Protein AF-A0A448ZKY7-F1 (afdb_monomer)

Radius of gyration: 31.27 Å; Cα contacts (8 Å, |Δi|>4): 111; chains: 1; bounding box: 66×36×86 Å

Mean predicted aligned error: 17.81 Å

Nearest PDB structures (foldseek):
  4lll-assembly4_M  TM=7.471E-01  e=4.037E-01  Staphylococcus aureus
  8b4b-assembly1_Y  TM=6.365E-01  e=5.470E-01  Vibrio cholerae
  6juv-assembly1_A  TM=5.427E-01  e=9.450E-01  Pyrococcus yayanosii CH1
  8jdl-assembly1_AL  TM=4.565E-01  e=1.844E+00  Homo sapiens
  2oqr-assembly1_A-2  TM=5.854E-01  e=5.178E+00  Mycobacterium tuberculosis H37Rv

Foldseek 3Di:
DDDDDDDDDCPPDPPPDDPDDDDDDDPDDDDPPPPDDDDPDPPVDPPPPPPPPPPPVPPDPPDDLLLQLLQVQLVVAPDKDWLCRSCVSSVHPDSVVSVVSVVVNQVCLVVVVVDDPVVCVSSNCDDPVNVVCPRFGWDWDQDPPRITIIHTD

pLDDT: mean 70.82, std 19.07, range [40.59, 93.06]

Solvent-accessible surface area (backbone atoms only — not comparable to full-atom values): 10165 Å² total; per-residue (Å²): 141,83,87,83,83,78,86,83,84,89,84,81,82,84,84,84,87,86,87,83,81,92,76,81,92,76,88,76,86,74,81,91,80,80,86,84,79,85,82,82,82,81,73,85,71,85,66,75,70,77,72,67,89,73,68,76,76,70,80,57,90,83,58,50,62,60,45,40,47,40,33,56,38,44,75,40,60,72,42,78,39,42,60,69,58,50,24,64,75,49,72,46,84,54,65,69,61,52,50,56,44,46,56,50,51,44,58,46,31,79,48,48,89,80,52,54,68,67,65,30,46,78,21,52,58,61,52,80,83,48,71,76,44,93,62,54,35,64,46,79,44,76,47,81,93,76,37,49,33,39,28,35,77

Structure (mmCIF, N/CA/C/O backbone):
data_AF-A0A448ZKY7-F1
#
_entry.id   AF-A0A448ZKY7-F1
#
loop_
_atom_site.group_PDB
_atom_site.id
_atom_site.type_symbol
_atom_site.label_atom_id
_atom_site.label_alt_id
_atom_site.label_comp_id
_atom_site.label_asym_id
_atom_site.label_entity_id
_atom_site.label_seq_id
_atom_site.pdbx_PDB_ins_code
_atom_site.Cartn_x
_atom_site.Cartn_y
_atom_site.Cartn_z
_atom_site.occupancy
_atom_site.B_iso_or_equiv
_atom_site.auth_seq_id
_atom_site.auth_comp_id
_atom_site.auth_asym_id
_atom_site.auth_atom_id
_atom_site.pdbx_PDB_model_num
ATOM 1 N N . MET A 1 1 ? -26.001 -6.430 -65.951 1.00 43.66 1 MET A N 1
ATOM 2 C CA . MET A 1 1 ? -24.572 -6.489 -66.325 1.00 43.66 1 MET A CA 1
ATOM 3 C C . MET A 1 1 ? -23.749 -6.210 -65.078 1.00 43.66 1 MET A C 1
ATOM 5 O O . MET A 1 1 ? -23.705 -5.070 -64.646 1.00 43.66 1 MET A O 1
ATOM 9 N N . ILE A 1 2 ? -23.198 -7.246 -64.443 1.00 42.88 2 ILE A N 1
ATOM 10 C CA . ILE A 1 2 ? -22.337 -7.119 -63.257 1.00 42.88 2 ILE A CA 1
ATOM 11 C C . ILE A 1 2 ? -21.130 -8.016 -63.527 1.00 42.88 2 ILE A C 1
ATOM 13 O O . ILE A 1 2 ? -21.268 -9.236 -63.588 1.00 42.88 2 ILE A O 1
ATOM 17 N N . ALA A 1 3 ? -19.983 -7.397 -63.803 1.00 45.59 3 ALA A N 1
ATOM 18 C CA . ALA A 1 3 ? -18.737 -8.086 -64.101 1.00 45.59 3 ALA A CA 1
ATOM 19 C C . ALA A 1 3 ? -18.007 -8.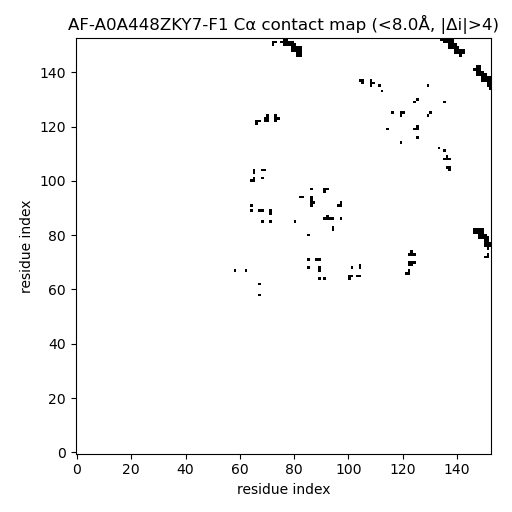416 -62.793 1.00 45.59 3 ALA A C 1
ATOM 21 O O . ALA A 1 3 ? -17.685 -7.534 -61.999 1.00 45.59 3 ALA A O 1
ATOM 22 N N . SER A 1 4 ? -17.781 -9.711 -62.596 1.00 44.91 4 SER A N 1
ATOM 23 C CA . SER A 1 4 ? -16.972 -10.304 -61.536 1.00 44.91 4 SER A CA 1
ATOM 24 C C . SER A 1 4 ? -15.491 -10.156 -61.889 1.00 44.91 4 SER A C 1
ATOM 26 O O . SER A 1 4 ? -15.044 -10.677 -62.910 1.00 44.91 4 SER A O 1
ATOM 28 N N . THR A 1 5 ? -14.726 -9.431 -61.075 1.00 58.47 5 THR A N 1
ATOM 29 C CA . THR A 1 5 ? -13.274 -9.294 -61.230 1.00 58.47 5 THR A CA 1
ATOM 30 C C . THR A 1 5 ? -12.553 -10.340 -60.384 1.00 58.47 5 THR A C 1
ATOM 32 O O . THR A 1 5 ? -12.419 -10.232 -59.166 1.00 58.47 5 THR A O 1
ATOM 35 N N . PHE A 1 6 ? -12.078 -11.382 -61.065 1.00 51.91 6 PHE A N 1
ATOM 36 C CA . PHE A 1 6 ? -11.190 -12.396 -60.512 1.00 51.91 6 PHE A CA 1
ATOM 37 C C . PHE A 1 6 ? -9.779 -11.821 -60.308 1.00 51.91 6 PHE A C 1
ATOM 39 O O . PHE A 1 6 ? -9.146 -11.320 -61.235 1.00 51.91 6 PHE A O 1
ATOM 46 N N . ARG A 1 7 ? -9.282 -11.932 -59.071 1.00 50.91 7 ARG A N 1
ATOM 47 C CA . ARG A 1 7 ? -7.851 -11.916 -58.729 1.00 50.91 7 ARG A CA 1
ATOM 48 C C . ARG A 1 7 ? -7.128 -13.013 -59.512 1.00 50.91 7 ARG A C 1
ATOM 50 O O . ARG A 1 7 ? -7.672 -14.104 -59.595 1.00 50.91 7 ARG A O 1
ATOM 57 N N . LEU A 1 8 ? -5.878 -12.773 -59.913 1.00 50.88 8 LEU A N 1
ATOM 58 C CA . LEU A 1 8 ? -4.703 -13.539 -59.461 1.00 50.88 8 LEU A CA 1
ATOM 59 C C . LEU A 1 8 ? -3.393 -12.774 -59.811 1.00 50.88 8 LEU A C 1
ATOM 61 O O . LEU A 1 8 ? -3.376 -12.004 -60.771 1.00 50.88 8 LEU A O 1
ATOM 65 N N . PRO A 1 9 ? -2.322 -12.926 -59.004 1.00 50.00 9 PRO A N 1
ATOM 66 C CA . PRO A 1 9 ? -1.105 -12.109 -59.036 1.00 50.00 9 PRO A CA 1
ATOM 67 C C . PRO A 1 9 ? -0.034 -12.622 -60.017 1.00 50.00 9 PRO A C 1
ATOM 69 O O . PRO A 1 9 ? 0.333 -13.796 -60.011 1.00 50.00 9 PRO A O 1
ATOM 72 N N . ILE A 1 10 ? 0.533 -11.708 -60.809 1.00 46.16 10 ILE A N 1
ATOM 73 C CA . ILE A 1 10 ? 1.661 -11.956 -61.718 1.00 46.16 10 ILE A CA 1
ATOM 74 C C . ILE A 1 10 ? 2.958 -11.934 -60.894 1.00 46.16 10 ILE A C 1
ATOM 76 O O . ILE A 1 10 ? 3.639 -10.921 -60.791 1.00 46.16 10 ILE A O 1
ATOM 80 N N . VAL A 1 11 ? 3.293 -13.069 -60.280 1.00 52.16 11 VAL A N 1
ATOM 81 C CA . VAL A 1 11 ? 4.625 -13.351 -59.700 1.00 52.16 11 VAL A CA 1
ATOM 82 C C . VAL A 1 11 ? 5.543 -14.001 -60.758 1.00 52.16 11 VAL A C 1
ATOM 84 O O . VAL A 1 11 ? 6.551 -14.620 -60.449 1.00 52.16 11 VAL A O 1
ATOM 87 N N . VAL A 1 12 ? 5.229 -13.852 -62.050 1.00 52.59 12 VAL A N 1
ATOM 88 C CA . VAL A 1 12 ? 5.944 -14.515 -63.158 1.00 52.59 12 VAL A CA 1
ATOM 89 C C . VAL A 1 12 ? 6.622 -13.484 -64.061 1.00 52.59 12 VAL A C 1
ATOM 91 O O . VAL A 1 12 ? 6.343 -13.386 -65.249 1.00 52.59 12 VAL A O 1
ATOM 94 N N . LEU A 1 13 ? 7.519 -12.682 -63.486 1.00 47.56 13 LEU A N 1
ATOM 95 C CA . LEU A 1 13 ? 8.404 -11.810 -64.267 1.00 47.56 13 LEU A CA 1
ATOM 96 C C . LEU A 1 13 ? 9.812 -11.736 -63.647 1.00 47.56 13 LEU A C 1
ATOM 98 O O . LEU A 1 13 ? 10.377 -10.665 -63.471 1.00 47.56 13 LEU A O 1
ATOM 102 N N . MET A 1 14 ? 10.367 -12.893 -63.265 1.00 50.25 14 MET A N 1
ATOM 103 C CA . MET A 1 14 ? 11.675 -13.019 -62.595 1.00 50.25 14 MET A CA 1
ATOM 104 C C . MET A 1 14 ? 12.719 -13.860 -63.355 1.00 50.25 14 MET A C 1
ATOM 106 O O . MET A 1 14 ? 13.627 -14.385 -62.726 1.00 50.25 14 MET A O 1
ATOM 110 N N . TYR A 1 15 ? 12.655 -13.998 -64.687 1.00 48.66 15 TYR A N 1
ATOM 111 C CA . TYR A 1 15 ? 13.619 -14.872 -65.392 1.00 48.66 15 TYR A CA 1
ATOM 112 C C . TYR A 1 15 ? 14.114 -14.402 -66.767 1.00 48.66 15 TYR A C 1
ATOM 114 O O . TYR A 1 15 ? 14.420 -15.229 -67.616 1.00 48.66 15 TYR A O 1
ATOM 122 N N . PHE A 1 16 ? 14.255 -13.098 -67.010 1.00 45.94 16 PHE A N 1
ATOM 123 C CA . PHE A 1 16 ? 14.797 -12.625 -68.294 1.00 45.94 16 PHE A CA 1
ATOM 124 C C . PHE A 1 16 ? 15.664 -11.370 -68.160 1.00 45.94 16 PHE A C 1
ATOM 126 O O . PHE A 1 16 ? 15.329 -10.353 -68.744 1.00 45.94 16 PHE A O 1
ATOM 133 N N . LEU A 1 17 ? 16.759 -11.402 -67.385 1.00 48.75 17 LEU A N 1
ATOM 134 C CA . LEU A 1 17 ? 17.829 -10.386 -67.499 1.00 48.75 17 LEU A CA 1
ATOM 135 C C . LEU A 1 17 ? 19.094 -10.726 -66.686 1.00 48.75 17 LEU A C 1
ATOM 137 O O . LEU A 1 17 ? 19.527 -9.943 -65.854 1.00 48.75 17 LEU A O 1
ATOM 141 N N . SER A 1 18 ? 19.713 -11.884 -66.941 1.00 42.94 18 SER A N 1
ATOM 142 C CA . SER A 1 18 ? 21.066 -12.184 -66.432 1.00 42.94 18 SER A CA 1
ATOM 143 C C . SER A 1 18 ? 21.813 -13.130 -67.374 1.00 42.94 18 SER A C 1
ATOM 145 O O . SER A 1 18 ? 22.082 -14.278 -67.035 1.00 42.94 18 SER A O 1
ATOM 147 N N . PHE A 1 19 ? 22.124 -12.672 -68.585 1.00 46.75 19 PHE A N 1
ATOM 148 C CA . PHE A 1 19 ? 23.022 -13.396 -69.487 1.00 46.75 19 PHE A CA 1
ATOM 149 C C . PHE A 1 19 ? 23.952 -12.422 -70.200 1.00 46.75 19 PHE A C 1
ATOM 151 O O . PHE A 1 19 ? 23.830 -12.199 -71.390 1.00 46.75 19 PHE A O 1
ATOM 158 N N . GLN A 1 20 ? 24.867 -11.806 -69.458 1.00 47.34 20 GLN A N 1
ATOM 159 C CA . GLN A 1 20 ? 26.174 -11.431 -69.988 1.00 47.34 20 GLN A CA 1
ATOM 160 C C . GLN A 1 20 ? 27.036 -10.952 -68.830 1.00 47.34 20 GLN A C 1
ATOM 162 O O . GLN A 1 20 ? 26.671 -9.993 -68.161 1.00 47.34 20 GLN A O 1
ATOM 167 N N . LEU A 1 21 ? 28.139 -11.659 -68.594 1.00 46.47 21 LEU A N 1
ATOM 168 C CA . LEU A 1 21 ? 29.471 -11.151 -68.245 1.00 46.47 21 LEU A CA 1
ATOM 169 C C . LEU A 1 21 ? 30.265 -12.334 -67.684 1.00 46.47 21 LEU A C 1
ATOM 171 O O . LEU A 1 21 ? 30.088 -12.756 -66.543 1.00 46.47 21 LEU A O 1
ATOM 175 N N . GLY A 1 22 ? 31.103 -12.906 -68.548 1.00 51.81 22 GLY A N 1
ATOM 176 C CA . GLY A 1 22 ? 32.069 -13.921 -68.170 1.00 51.81 22 GLY A CA 1
ATOM 177 C C . GLY A 1 22 ? 33.055 -13.373 -67.145 1.00 51.81 22 GLY A C 1
ATOM 178 O O . GLY A 1 22 ? 33.612 -12.291 -67.326 1.00 51.81 22 GLY A O 1
ATOM 179 N N . ILE A 1 23 ? 33.277 -14.144 -66.085 1.00 51.25 23 ILE A N 1
ATOM 180 C CA . 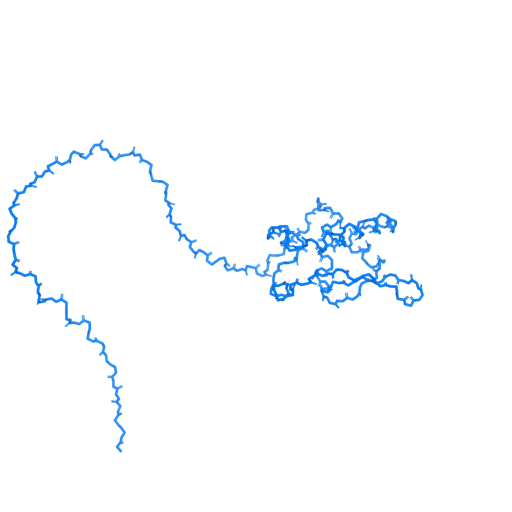ILE A 1 23 ? 34.394 -13.945 -65.170 1.00 51.25 23 ILE A CA 1
ATOM 181 C C . ILE A 1 23 ? 35.058 -15.300 -64.963 1.00 51.25 23 ILE A C 1
ATOM 183 O O . ILE A 1 23 ? 34.419 -16.295 -64.620 1.00 51.25 23 ILE A O 1
ATOM 187 N N . SER A 1 24 ? 36.352 -15.293 -65.261 1.00 44.66 24 SER A N 1
ATOM 188 C CA . SER A 1 24 ? 37.288 -16.398 -65.201 1.00 44.66 24 SER A CA 1
ATOM 189 C C . SER A 1 24 ? 37.366 -17.060 -63.830 1.00 44.66 24 SER A C 1
ATOM 191 O O . SER A 1 24 ? 37.283 -16.430 -62.779 1.00 44.66 24 SER A O 1
ATOM 193 N N . SER A 1 25 ? 37.636 -18.356 -63.901 1.00 47.03 25 SER A N 1
ATOM 194 C CA . SER A 1 25 ? 38.099 -19.243 -62.845 1.00 47.03 25 SER A CA 1
ATOM 195 C C . SER A 1 25 ? 39.217 -18.648 -61.978 1.00 47.03 25 SER A C 1
ATOM 197 O O . SER A 1 25 ? 40.334 -18.441 -62.451 1.00 47.03 25 SER A O 1
ATOM 199 N N . ALA A 1 26 ? 38.950 -18.510 -60.682 1.00 48.31 26 ALA A N 1
ATOM 200 C CA . ALA A 1 26 ? 39.966 -18.526 -59.635 1.00 48.31 26 ALA A CA 1
ATOM 201 C C . ALA A 1 26 ? 39.414 -19.328 -58.448 1.00 48.31 26 ALA A C 1
ATOM 203 O O . ALA A 1 26 ? 38.769 -18.802 -57.544 1.00 48.31 26 ALA A O 1
ATOM 204 N N . PHE A 1 27 ? 39.620 -20.643 -58.504 1.00 41.19 27 PHE A N 1
ATOM 205 C CA . PHE A 1 27 ? 39.328 -21.575 -57.419 1.00 41.19 27 PHE A CA 1
ATOM 206 C C . PHE A 1 27 ? 40.395 -21.375 -56.333 1.00 41.19 27 PHE A C 1
ATOM 208 O O . PHE A 1 27 ? 41.483 -21.943 -56.398 1.00 41.19 27 PHE A O 1
ATOM 215 N N . VAL A 1 28 ? 40.117 -20.515 -55.353 1.00 50.34 28 VAL A N 1
ATOM 216 C CA . VAL A 1 28 ? 40.932 -20.422 -54.138 1.00 50.34 28 VAL A CA 1
ATOM 217 C C . VAL A 1 28 ? 40.446 -21.510 -53.186 1.00 50.34 28 VAL A C 1
ATOM 219 O O . VAL A 1 28 ? 39.366 -21.414 -52.606 1.00 50.34 28 VAL A O 1
ATOM 222 N N . ALA A 1 29 ? 41.238 -22.573 -53.064 1.00 57.59 29 ALA A N 1
ATOM 223 C CA . ALA A 1 29 ? 41.053 -23.610 -52.062 1.00 57.59 29 ALA A CA 1
ATOM 224 C C . ALA A 1 29 ? 41.302 -23.015 -50.667 1.00 57.59 29 ALA A C 1
ATOM 226 O O . ALA A 1 29 ? 42.445 -22.795 -50.269 1.00 57.59 29 ALA A O 1
ATOM 227 N N . ILE A 1 30 ? 40.227 -22.732 -49.930 1.00 55.44 30 ILE A N 1
ATOM 228 C CA . ILE A 1 30 ? 40.303 -22.362 -48.515 1.00 55.44 30 ILE A CA 1
ATOM 229 C C . ILE A 1 30 ? 40.254 -23.662 -47.693 1.00 55.44 30 ILE A C 1
ATOM 231 O O . ILE A 1 30 ? 39.300 -24.429 -47.840 1.00 55.44 30 ILE A O 1
ATOM 235 N N . PRO A 1 31 ? 41.256 -23.945 -46.841 1.00 49.25 31 PRO A N 1
ATOM 236 C CA . PRO A 1 31 ? 41.291 -25.154 -46.026 1.00 49.25 31 PRO A CA 1
ATOM 237 C C . PRO A 1 31 ? 40.177 -25.153 -44.967 1.00 49.25 31 PRO A C 1
ATOM 239 O O . PRO A 1 31 ? 40.055 -24.241 -44.150 1.00 49.25 31 PRO A O 1
ATOM 242 N N . THR A 1 32 ? 39.387 -26.226 -44.952 1.00 56.19 32 THR A N 1
ATOM 243 C CA . THR A 1 32 ? 38.273 -26.536 -44.036 1.00 56.19 32 THR A CA 1
ATOM 244 C C . THR A 1 32 ? 38.729 -26.920 -42.618 1.00 56.19 32 THR A C 1
ATOM 246 O O . THR A 1 32 ? 38.221 -27.875 -42.039 1.00 56.19 32 THR A O 1
ATOM 249 N N . ALA A 1 33 ? 39.704 -26.210 -42.046 1.00 51.50 33 ALA A N 1
ATOM 250 C CA . ALA A 1 33 ? 40.321 -26.571 -40.762 1.00 51.50 33 ALA A CA 1
ATOM 251 C C . ALA A 1 33 ? 40.110 -25.544 -39.629 1.00 51.50 33 ALA A C 1
ATOM 253 O O . ALA A 1 33 ? 40.797 -25.608 -38.617 1.00 51.50 33 ALA A O 1
ATOM 254 N N . LEU A 1 34 ? 39.150 -24.620 -39.758 1.00 49.81 34 LEU A N 1
ATOM 255 C CA . LEU A 1 34 ? 38.766 -23.686 -38.682 1.00 49.81 34 LEU A CA 1
ATOM 256 C C . LEU A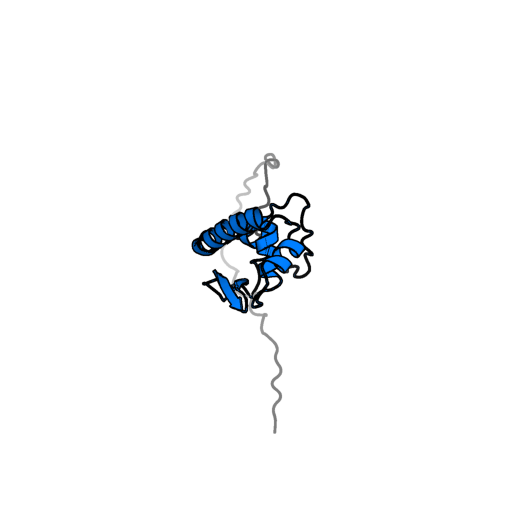 1 34 ? 37.256 -23.690 -38.396 1.00 49.81 34 LEU A C 1
ATOM 258 O O . LEU A 1 34 ? 36.652 -22.670 -38.076 1.00 49.81 34 LEU A O 1
ATOM 262 N N . LEU A 1 35 ? 36.627 -24.858 -38.492 1.00 52.97 35 LEU A N 1
ATOM 263 C CA . LEU A 1 35 ? 35.318 -25.102 -37.891 1.00 52.97 35 LEU A CA 1
ATOM 264 C C . LEU A 1 35 ? 35.566 -25.625 -36.481 1.00 52.97 35 LEU A C 1
ATOM 266 O O . LEU A 1 35 ? 35.866 -26.796 -36.354 1.00 52.97 35 LEU A O 1
ATOM 270 N N . TYR A 1 36 ? 35.540 -24.754 -35.471 1.00 53.34 36 TYR A N 1
ATOM 271 C CA . TYR A 1 36 ? 35.109 -25.006 -34.081 1.00 53.34 36 TYR A CA 1
ATOM 272 C C . TYR A 1 36 ? 35.602 -23.857 -33.195 1.00 53.34 36 TYR A C 1
ATOM 274 O O . TYR A 1 36 ? 36.520 -24.019 -32.399 1.00 53.34 36 TYR A O 1
ATOM 282 N N . GLN A 1 37 ? 34.958 -22.692 -33.282 1.00 48.72 37 GLN A N 1
ATOM 283 C CA . GLN A 1 37 ? 34.839 -21.847 -32.096 1.00 48.72 37 GLN A CA 1
ATOM 284 C C . GLN A 1 37 ? 33.638 -20.901 -32.189 1.00 48.72 37 GLN A C 1
ATOM 286 O O . GLN A 1 37 ? 33.575 -19.990 -33.006 1.00 48.72 37 GLN A O 1
ATOM 291 N N . THR A 1 38 ? 32.693 -21.169 -31.285 1.00 54.47 38 THR A N 1
ATOM 292 C CA . THR A 1 38 ? 31.746 -20.233 -30.664 1.00 54.47 38 THR A CA 1
ATOM 293 C C . THR A 1 38 ? 30.738 -19.518 -31.562 1.00 54.47 38 THR A C 1
ATOM 295 O O . THR A 1 38 ? 30.932 -18.379 -31.969 1.00 54.47 38 THR A O 1
ATOM 298 N N . VAL A 1 39 ? 29.568 -20.143 -31.707 1.00 48.06 39 VAL A N 1
ATOM 299 C CA . VAL A 1 39 ? 28.311 -19.431 -31.965 1.00 48.06 39 VAL A CA 1
ATOM 300 C C . VAL A 1 39 ? 27.564 -19.295 -30.633 1.00 48.06 39 VAL A C 1
ATOM 302 O O . VAL A 1 39 ? 27.003 -20.283 -30.163 1.00 48.06 39 VAL A O 1
ATOM 305 N N . PRO A 1 40 ? 27.491 -18.116 -29.995 1.00 47.91 40 PRO A N 1
ATOM 306 C CA . PRO A 1 40 ? 26.319 -17.781 -29.213 1.00 47.91 40 PRO A CA 1
ATOM 307 C C . PRO A 1 40 ? 25.257 -17.274 -30.190 1.00 47.91 40 PRO A C 1
ATOM 309 O O . PRO A 1 40 ? 25.357 -16.200 -30.779 1.00 47.91 40 PRO A O 1
ATOM 312 N N . THR A 1 41 ? 24.242 -18.103 -30.397 1.00 49.12 41 THR A N 1
ATOM 313 C CA . THR A 1 41 ? 23.047 -17.806 -31.182 1.00 49.12 41 THR A CA 1
ATOM 314 C C . THR A 1 41 ? 22.303 -16.611 -30.582 1.00 49.12 41 THR A C 1
ATOM 316 O O . THR A 1 41 ? 21.498 -16.780 -29.666 1.00 49.12 41 THR A O 1
ATOM 319 N N . TYR A 1 42 ? 22.531 -15.403 -31.100 1.00 44.56 42 TYR A N 1
ATOM 320 C CA . TYR A 1 42 ? 21.647 -14.262 -30.858 1.00 44.56 42 TYR A CA 1
ATOM 321 C C . TYR A 1 42 ? 20.493 -14.318 -31.862 1.00 44.56 42 TYR A C 1
ATOM 323 O O . TYR A 1 42 ? 20.419 -13.558 -32.823 1.00 44.56 42 TYR A O 1
ATOM 331 N N . ILE A 1 43 ? 19.601 -15.292 -31.671 1.00 50.22 43 ILE A N 1
ATOM 332 C CA . ILE A 1 43 ? 18.278 -15.226 -32.283 1.00 50.22 43 ILE A CA 1
ATOM 333 C C . ILE A 1 43 ? 17.477 -14.282 -31.400 1.00 50.22 43 ILE A C 1
ATOM 335 O O . ILE A 1 43 ? 17.038 -14.638 -30.305 1.00 50.22 43 ILE A O 1
ATOM 339 N N . GLU A 1 44 ? 17.325 -13.059 -31.892 1.00 49.34 44 GLU A N 1
ATOM 340 C CA . GLU A 1 44 ? 16.429 -12.036 -31.380 1.00 49.34 44 GLU A CA 1
ATOM 341 C C . GLU A 1 44 ? 14.981 -12.519 -31.536 1.00 49.34 44 GLU A C 1
ATOM 343 O O . GLU A 1 44 ? 14.231 -12.172 -32.447 1.00 49.34 44 GLU A O 1
ATOM 348 N N . GLY A 1 45 ? 14.594 -13.411 -30.630 1.00 40.59 45 GLY A N 1
ATOM 349 C CA . GLY A 1 45 ? 13.229 -13.843 -30.462 1.00 40.59 45 GLY A CA 1
ATOM 350 C C . GLY A 1 45 ? 12.443 -12.700 -29.847 1.00 40.59 45 GLY A C 1
ATOM 351 O O . GLY A 1 45 ? 12.370 -12.585 -28.624 1.00 40.59 45 GLY A O 1
ATOM 352 N N . LYS A 1 46 ? 11.766 -11.917 -30.692 1.00 45.09 46 LYS A N 1
ATOM 353 C CA . LYS A 1 46 ? 10.500 -11.258 -30.346 1.00 45.09 46 LYS A CA 1
ATOM 354 C C . LYS A 1 46 ? 9.479 -12.328 -29.938 1.00 45.09 46 LYS A C 1
ATOM 356 O O . LYS A 1 46 ? 8.484 -12.558 -30.620 1.00 45.09 46 LYS A O 1
ATOM 361 N N . ARG A 1 47 ? 9.696 -12.991 -28.802 1.00 43.62 47 ARG A N 1
ATOM 362 C CA . ARG A 1 47 ? 8.617 -13.644 -28.081 1.00 43.62 47 ARG A CA 1
ATOM 363 C C . ARG A 1 47 ? 7.796 -12.499 -27.514 1.00 43.62 47 ARG A C 1
ATOM 365 O O . ARG A 1 47 ? 8.132 -11.929 -26.479 1.00 43.62 47 ARG A O 1
ATOM 372 N N . LYS A 1 48 ? 6.705 -12.168 -28.209 1.00 45.16 48 LYS A N 1
ATOM 373 C CA . LYS A 1 48 ? 5.482 -11.772 -27.518 1.00 45.16 48 LYS A CA 1
ATOM 374 C C . LYS A 1 48 ? 5.327 -12.804 -26.402 1.00 45.16 48 LYS A C 1
ATOM 376 O O . LYS A 1 48 ? 4.989 -13.951 -26.680 1.00 45.16 48 LYS A O 1
ATOM 381 N N . LYS A 1 49 ? 5.711 -12.447 -25.173 1.00 41.84 49 LYS A N 1
ATOM 382 C CA . LYS A 1 49 ? 5.215 -13.158 -24.004 1.00 41.84 49 LYS A CA 1
ATOM 383 C C . LYS A 1 49 ? 3.728 -12.902 -24.079 1.00 41.84 49 LYS A C 1
ATOM 385 O O . LYS A 1 49 ? 3.275 -11.798 -23.791 1.00 41.84 49 LYS A O 1
ATOM 390 N N . GLU A 1 50 ? 3.024 -13.879 -24.629 1.00 46.19 50 GLU A N 1
ATOM 391 C CA . GLU A 1 50 ? 1.612 -14.054 -24.392 1.00 46.19 50 GLU A CA 1
ATOM 392 C C . GLU A 1 50 ? 1.469 -13.948 -22.878 1.00 46.19 50 GLU A C 1
ATOM 394 O O . GLU A 1 50 ? 2.044 -14.721 -22.110 1.00 46.19 50 GLU A O 1
ATOM 399 N N . PHE A 1 51 ? 0.957 -12.788 -22.488 1.00 49.78 51 PHE A N 1
ATOM 400 C CA . PHE A 1 51 ? 0.951 -12.305 -21.129 1.00 49.78 51 PHE A CA 1
ATOM 401 C C . PHE A 1 51 ? -0.048 -13.195 -20.418 1.00 49.78 51 PHE A C 1
ATOM 403 O O . PHE A 1 51 ? -1.254 -13.062 -20.630 1.00 49.78 51 PHE A O 1
ATOM 410 N N . ASP A 1 52 ? 0.470 -14.167 -19.675 1.00 43.78 52 ASP A N 1
ATOM 411 C CA . ASP A 1 52 ? -0.350 -15.104 -18.935 1.00 43.78 52 ASP A CA 1
ATOM 412 C C . ASP A 1 52 ? -1.055 -14.334 -17.812 1.00 43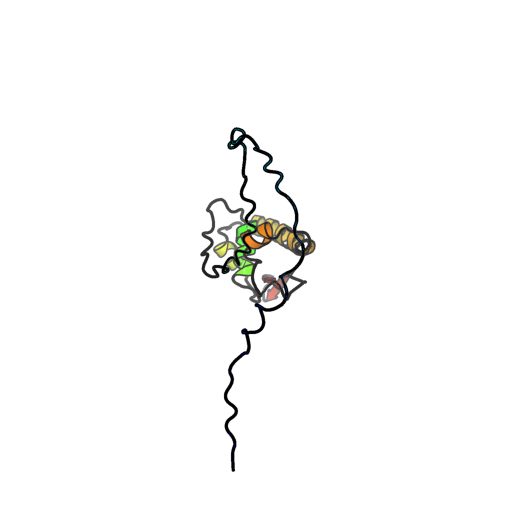.78 52 ASP A C 1
ATOM 414 O O . ASP A 1 52 ? -0.552 -14.171 -16.699 1.00 43.78 52 ASP A O 1
ATOM 418 N N . LEU A 1 53 ? -2.235 -13.804 -18.145 1.00 51.94 53 LEU A N 1
ATOM 419 C CA . LEU A 1 53 ? -3.164 -13.125 -17.240 1.00 51.94 53 LEU A CA 1
ATOM 420 C C . LEU A 1 53 ? -3.632 -14.045 -16.099 1.00 51.94 53 LEU A C 1
ATOM 422 O O . LEU A 1 53 ? -4.330 -13.578 -15.202 1.00 51.94 53 LEU A O 1
ATOM 426 N N . ASN A 1 54 ? -3.241 -15.326 -16.119 1.00 41.19 54 ASN A N 1
ATOM 427 C CA . ASN A 1 54 ? -3.541 -16.335 -15.114 1.00 41.19 54 ASN A CA 1
ATOM 428 C C . ASN A 1 54 ? -2.322 -16.799 -14.306 1.00 41.19 54 ASN A C 1
ATOM 430 O O . ASN A 1 54 ? -2.424 -17.810 -13.606 1.00 41.19 54 ASN A O 1
ATOM 434 N N . SER A 1 55 ? -1.212 -16.048 -14.300 1.00 47.06 55 SER A N 1
ATOM 435 C CA . SER A 1 55 ? -0.212 -16.179 -13.235 1.00 47.06 55 SER A CA 1
ATOM 436 C C . SER A 1 55 ? -0.880 -15.853 -11.896 1.00 47.06 55 SER A C 1
ATOM 438 O O . SER A 1 55 ? -0.940 -14.707 -11.445 1.00 47.06 55 SER A O 1
ATOM 440 N N . LYS A 1 56 ? -1.448 -16.881 -11.256 1.00 50.59 56 LYS A N 1
ATOM 441 C CA . LYS A 1 56 ? -1.792 -16.870 -9.839 1.00 50.59 56 LYS A CA 1
ATOM 442 C C . LYS A 1 56 ? -0.469 -16.724 -9.105 1.00 50.59 56 LYS A C 1
ATOM 444 O O . LYS A 1 56 ? 0.158 -17.716 -8.753 1.00 50.59 56 LYS A O 1
ATOM 449 N N . PHE A 1 57 ? -0.028 -15.481 -8.939 1.00 51.56 57 PHE A N 1
ATOM 450 C CA . PHE A 1 57 ? 1.163 -15.148 -8.181 1.00 51.56 57 PHE A CA 1
ATOM 451 C C . PHE A 1 57 ? 0.885 -15.558 -6.737 1.00 51.56 57 PHE A C 1
ATOM 453 O O . PHE A 1 57 ? 0.146 -14.885 -6.011 1.00 51.56 57 PHE A O 1
ATOM 460 N N . ILE A 1 58 ? 1.389 -16.733 -6.367 1.00 53.78 58 ILE A N 1
ATOM 461 C CA . ILE A 1 58 ? 1.262 -17.266 -5.020 1.00 53.78 58 ILE A CA 1
ATOM 462 C C . ILE A 1 58 ? 1.976 -16.257 -4.122 1.00 53.78 58 ILE A C 1
ATOM 464 O O . ILE A 1 58 ? 3.119 -15.898 -4.408 1.00 53.78 58 ILE A O 1
ATOM 468 N N . PRO A 1 59 ? 1.311 -15.708 -3.095 1.00 52.41 59 PRO A N 1
ATOM 469 C CA . PRO A 1 59 ? 2.007 -14.871 -2.147 1.00 52.41 59 PRO A CA 1
ATOM 470 C C . PRO A 1 59 ? 3.067 -15.725 -1.465 1.00 52.41 59 PRO A C 1
ATOM 472 O O . PRO A 1 59 ? 2.726 -16.615 -0.689 1.00 52.41 59 PRO A O 1
ATOM 475 N N . ASP A 1 60 ? 4.336 -15.467 -1.776 1.00 60.91 60 ASP A N 1
ATOM 476 C CA . ASP A 1 60 ? 5.434 -16.090 -1.057 1.00 60.91 60 ASP A CA 1
ATOM 477 C C . ASP A 1 60 ? 5.258 -15.770 0.427 1.00 60.91 60 ASP A C 1
ATOM 479 O O . ASP A 1 60 ? 4.999 -14.621 0.808 1.00 60.91 60 ASP A O 1
ATOM 483 N N . ALA A 1 61 ? 5.380 -16.793 1.274 1.00 58.50 61 ALA A N 1
ATOM 484 C CA . ALA A 1 61 ? 5.285 -16.644 2.725 1.00 58.50 61 ALA A CA 1
ATOM 485 C C . ALA A 1 61 ? 6.297 -15.611 3.268 1.00 58.50 61 ALA A C 1
ATOM 487 O O . ALA A 1 61 ? 6.063 -15.000 4.313 1.00 58.50 61 ALA A O 1
ATOM 488 N N . ASP A 1 62 ? 7.357 -15.348 2.500 1.00 67.06 62 ASP A N 1
ATOM 489 C CA . ASP A 1 62 ? 8.425 -14.400 2.807 1.00 67.06 62 ASP A CA 1
ATOM 490 C C . ASP A 1 62 ? 8.140 -12.961 2.353 1.00 67.06 62 ASP A C 1
ATOM 492 O O . ASP A 1 62 ? 8.942 -12.048 2.585 1.00 67.06 62 ASP A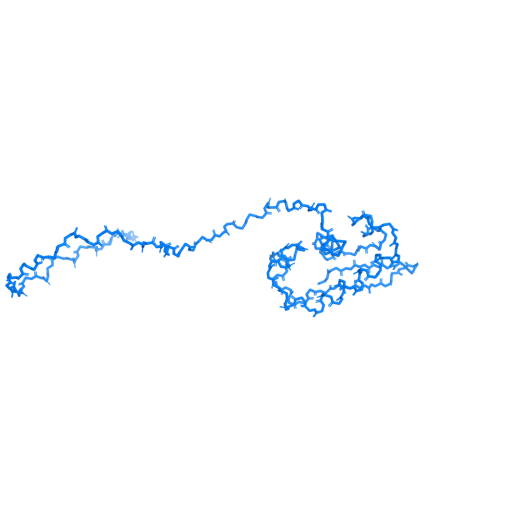 O 1
ATOM 496 N N . ASP A 1 63 ? 6.995 -12.694 1.716 1.00 82.75 63 ASP A N 1
ATOM 497 C CA . ASP A 1 63 ? 6.682 -11.335 1.306 1.00 82.75 63 ASP A CA 1
ATOM 498 C C . ASP A 1 63 ? 6.429 -10.428 2.519 1.00 82.75 63 ASP A C 1
ATOM 500 O O . ASP A 1 63 ? 5.535 -10.619 3.360 1.00 82.75 63 ASP A O 1
ATOM 504 N N . THR A 1 64 ? 7.219 -9.353 2.572 1.00 91.19 64 THR A N 1
ATOM 505 C CA . THR A 1 64 ? 7.098 -8.319 3.604 1.00 91.19 64 THR A CA 1
ATOM 506 C C . THR A 1 64 ? 5.665 -7.785 3.687 1.00 91.19 64 THR A C 1
ATOM 508 O O . THR A 1 64 ? 4.960 -7.675 2.678 1.00 91.19 64 THR A O 1
ATOM 511 N N . ILE A 1 65 ? 5.248 -7.350 4.880 1.00 91.62 65 ILE A N 1
ATOM 512 C CA . ILE A 1 65 ? 3.905 -6.788 5.114 1.00 91.62 65 ILE A CA 1
ATOM 513 C C . ILE A 1 65 ? 3.578 -5.673 4.108 1.00 91.62 65 ILE A C 1
ATOM 515 O O . ILE A 1 65 ? 2.463 -5.584 3.607 1.00 91.62 65 ILE A O 1
ATOM 519 N N . ARG A 1 66 ? 4.562 -4.851 3.722 1.00 92.88 66 ARG A N 1
ATOM 520 C CA . ARG A 1 66 ? 4.368 -3.775 2.733 1.00 92.88 66 ARG A CA 1
ATOM 521 C C . ARG A 1 66 ? 4.009 -4.300 1.344 1.00 92.88 66 ARG A C 1
ATOM 523 O O . ARG A 1 66 ? 3.190 -3.687 0.669 1.00 92.88 66 ARG A O 1
ATOM 530 N N . VAL A 1 67 ? 4.620 -5.402 0.903 1.00 91.88 67 VAL A N 1
ATOM 531 C CA . VAL A 1 67 ? 4.275 -6.045 -0.377 1.00 91.88 67 VAL A CA 1
ATOM 532 C C . VAL A 1 67 ? 2.851 -6.591 -0.309 1.00 91.88 67 VAL A C 1
ATOM 534 O O . VAL A 1 67 ? 2.066 -6.338 -1.221 1.00 91.88 67 VAL A O 1
ATOM 537 N N . ARG A 1 68 ? 2.481 -7.229 0.807 1.00 91.88 68 ARG A N 1
ATOM 538 C CA . ARG A 1 68 ? 1.109 -7.701 1.048 1.00 91.88 68 ARG A CA 1
ATOM 539 C C . ARG A 1 68 ? 0.083 -6.566 1.049 1.00 91.88 68 ARG A C 1
ATOM 541 O O . ARG A 1 68 ? -0.952 -6.703 0.408 1.00 91.88 68 ARG A O 1
ATOM 548 N N . ILE A 1 69 ? 0.387 -5.426 1.678 1.00 92.94 69 ILE A N 1
ATOM 549 C CA . ILE A 1 69 ? -0.463 -4.221 1.636 1.00 92.94 69 ILE A CA 1
ATOM 550 C C . ILE A 1 69 ? -0.681 -3.769 0.192 1.00 92.94 69 ILE A C 1
ATOM 552 O O . ILE A 1 69 ? -1.818 -3.550 -0.214 1.00 92.94 69 ILE A O 1
ATOM 556 N N . TRP A 1 70 ? 0.390 -3.652 -0.596 1.00 92.69 70 TRP A N 1
ATOM 557 C CA . TRP A 1 70 ? 0.275 -3.256 -1.998 1.00 92.69 70 TRP A CA 1
ATOM 558 C C . TRP A 1 70 ? -0.607 -4.210 -2.804 1.00 92.69 70 TRP A C 1
ATOM 560 O O . TRP A 1 70 ? -1.462 -3.739 -3.545 1.00 92.69 70 TRP A O 1
ATOM 570 N N . ARG A 1 71 ? -0.448 -5.525 -2.613 1.00 90.50 71 ARG A N 1
ATOM 571 C CA . ARG A 1 71 ? -1.273 -6.540 -3.284 1.00 90.50 71 ARG A CA 1
ATOM 572 C C . ARG A 1 71 ? -2.737 -6.495 -2.863 1.00 90.50 71 ARG A C 1
ATOM 574 O O . ARG A 1 71 ? -3.623 -6.610 -3.703 1.00 90.50 71 ARG A O 1
ATOM 581 N N . ALA A 1 72 ? -3.002 -6.316 -1.572 1.00 91.44 72 ALA A N 1
ATOM 582 C CA . ALA A 1 72 ? -4.363 -6.187 -1.063 1.00 91.44 72 ALA A CA 1
ATOM 583 C C . ALA A 1 72 ? -5.063 -4.960 -1.670 1.00 91.44 72 ALA A C 1
ATOM 585 O O . ALA A 1 72 ? -6.206 -5.054 -2.115 1.00 91.44 72 ALA A O 1
ATOM 586 N N . LEU A 1 73 ? -4.353 -3.831 -1.742 1.00 90.88 73 LEU A N 1
ATOM 587 C CA . LEU A 1 73 ? -4.859 -2.591 -2.329 1.00 90.88 73 LEU A CA 1
ATOM 588 C C . LEU A 1 73 ? -5.004 -2.665 -3.855 1.00 90.88 73 LEU A C 1
ATOM 590 O O . LEU A 1 73 ? -5.954 -2.104 -4.392 1.00 90.88 73 LEU A O 1
ATOM 594 N N . SER A 1 74 ? -4.101 -3.351 -4.561 1.00 89.00 74 SER A N 1
ATOM 595 C CA . SER A 1 74 ? -4.201 -3.529 -6.016 1.00 89.00 74 SER A CA 1
ATOM 596 C C . SER A 1 74 ? -5.312 -4.499 -6.413 1.00 89.00 74 SER A C 1
ATOM 598 O O . SER A 1 74 ? -6.009 -4.252 -7.396 1.00 89.00 74 SER A O 1
ATOM 600 N N . SER A 1 75 ? -5.546 -5.543 -5.614 1.00 87.31 75 SER A N 1
ATOM 601 C CA . SER A 1 75 ? -6.676 -6.464 -5.806 1.00 87.31 75 SER A CA 1
ATOM 602 C C . SER A 1 75 ? -8.020 -5.744 -5.660 1.00 87.31 75 SER A C 1
ATOM 604 O O . SER A 1 75 ? -8.949 -6.018 -6.413 1.00 87.31 75 SER A O 1
ATOM 606 N N . LYS A 1 76 ? -8.100 -4.783 -4.732 1.00 86.81 76 LYS A N 1
ATOM 607 C CA . LYS A 1 76 ? -9.269 -3.931 -4.472 1.00 86.81 76 LYS A CA 1
ATOM 608 C C . LYS A 1 76 ? -9.120 -2.529 -5.078 1.00 86.81 76 LYS A C 1
ATOM 610 O O . LYS A 1 76 ? -9.432 -1.522 -4.441 1.00 86.81 76 LYS A O 1
ATOM 615 N N . PHE A 1 77 ? -8.588 -2.439 -6.297 1.00 85.56 77 PHE A N 1
ATOM 616 C CA . PHE A 1 77 ? -8.374 -1.146 -6.946 1.00 85.56 77 PHE A CA 1
ATOM 617 C C . PHE A 1 77 ? -9.690 -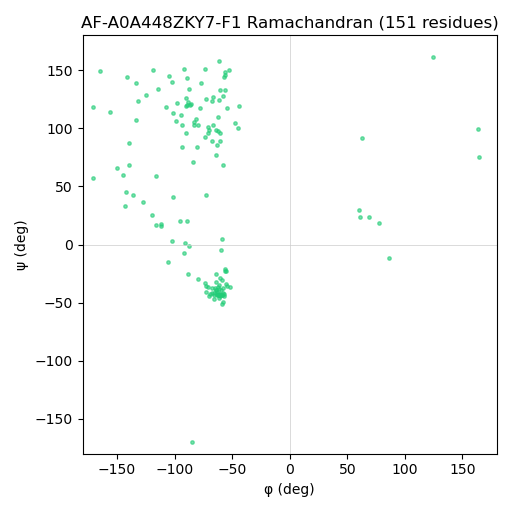0.365 -7.085 1.00 85.56 77 PHE A C 1
ATOM 619 O O . PHE A 1 77 ? -10.669 -0.881 -7.619 1.00 85.56 77 PHE A O 1
ATOM 626 N N . GLY A 1 78 ? -9.707 0.887 -6.619 1.00 81.31 78 GLY A N 1
ATOM 627 C CA . GLY A 1 78 ? -10.894 1.743 -6.647 1.00 81.31 78 GLY A CA 1
ATOM 628 C C . GLY A 1 78 ? -11.853 1.591 -5.456 1.00 81.31 78 GLY A C 1
ATOM 629 O O . GLY A 1 78 ? -12.700 2.472 -5.267 1.00 81.31 78 GLY A O 1
ATOM 630 N N . GLU A 1 79 ? -11.700 0.567 -4.617 1.00 86.94 79 GLU A N 1
ATOM 631 C CA . GLU A 1 79 ? -12.534 0.346 -3.429 1.00 86.94 79 GLU A CA 1
ATOM 632 C C . GLU A 1 79 ? -11.928 0.988 -2.172 1.00 86.94 79 GLU A C 1
ATOM 634 O O . GLU A 1 79 ? -10.711 1.145 -2.045 1.00 86.94 79 GLU A O 1
ATOM 639 N N . GLU A 1 80 ? -12.787 1.373 -1.225 1.00 88.94 80 GLU A N 1
ATOM 640 C CA . GLU A 1 80 ? -12.356 1.819 0.100 1.00 88.94 80 GLU A CA 1
ATOM 641 C C . GLU A 1 80 ? -12.281 0.627 1.055 1.00 88.94 80 GLU A C 1
ATOM 643 O O . GLU A 1 80 ? -13.258 -0.093 1.240 1.00 88.94 80 GLU A O 1
ATOM 648 N N . VAL A 1 81 ? -11.126 0.442 1.692 1.00 90.69 81 VAL A N 1
ATOM 649 C CA . VAL A 1 81 ? -10.879 -0.636 2.655 1.00 90.69 81 VAL A CA 1
ATOM 650 C C . VAL A 1 81 ? -10.645 -0.034 4.032 1.00 90.69 81 VAL A C 1
ATOM 652 O O . VAL A 1 81 ? -9.877 0.922 4.181 1.00 90.69 81 VAL A O 1
ATOM 655 N N . SER A 1 82 ? -11.290 -0.584 5.063 1.00 90.75 82 SER A N 1
ATOM 656 C CA . SER A 1 82 ? -11.042 -0.133 6.433 1.00 90.75 82 SER A CA 1
ATOM 657 C C . SER A 1 82 ? -9.681 -0.623 6.939 1.00 90.75 82 SER A C 1
ATOM 659 O O . SER A 1 82 ? -9.201 -1.692 6.562 1.00 90.75 82 SER A O 1
ATOM 661 N N . LEU A 1 83 ? -9.047 0.121 7.853 1.00 89.94 83 LEU A N 1
ATOM 662 C CA . LEU A 1 83 ? -7.765 -0.301 8.440 1.00 89.94 83 LEU A CA 1
ATOM 663 C C . LEU A 1 83 ? -7.837 -1.700 9.088 1.00 89.94 83 LEU A C 1
ATOM 665 O O . LEU A 1 83 ? -6.872 -2.459 9.034 1.00 89.94 83 LEU A O 1
ATOM 669 N N . LYS A 1 84 ? -8.989 -2.048 9.678 1.00 89.00 84 LYS A N 1
ATOM 670 C CA . LYS A 1 84 ? -9.217 -3.350 10.318 1.00 89.00 84 LYS A CA 1
ATOM 671 C C . LYS A 1 84 ? -9.294 -4.480 9.290 1.00 89.00 84 LYS A C 1
ATOM 673 O O . LYS A 1 84 ? -8.675 -5.520 9.495 1.00 89.00 84 LYS A O 1
ATOM 678 N N . GLU A 1 85 ? -10.013 -4.266 8.191 1.00 90.75 85 GLU A N 1
ATOM 679 C CA . GLU A 1 85 ? -10.065 -5.217 7.074 1.00 90.75 85 GLU A CA 1
ATOM 680 C C . GLU A 1 85 ? -8.694 -5.397 6.433 1.00 90.75 85 GLU A C 1
ATOM 682 O O . GLU A 1 85 ? -8.279 -6.526 6.188 1.00 90.75 85 GLU A O 1
ATOM 687 N N . LEU A 1 86 ? -7.959 -4.301 6.222 1.00 90.69 86 LEU A N 1
ATOM 688 C CA . LEU A 1 86 ? -6.619 -4.374 5.657 1.00 90.69 86 LEU A CA 1
ATOM 689 C C . LEU A 1 86 ? -5.684 -5.191 6.554 1.00 90.69 86 LEU A C 1
ATOM 691 O O . LEU A 1 86 ? -4.971 -6.050 6.047 1.00 90.69 86 LEU A O 1
ATOM 695 N N . GLY A 1 87 ? -5.720 -4.970 7.873 1.00 90.88 87 GLY A N 1
ATOM 696 C CA . GLY A 1 87 ? -4.952 -5.758 8.841 1.00 90.88 87 GLY A CA 1
ATOM 697 C C . GLY A 1 87 ? -5.258 -7.254 8.759 1.00 90.88 87 GLY A C 1
ATOM 698 O O . GLY A 1 87 ? -4.339 -8.070 8.706 1.00 90.88 87 GLY A O 1
ATOM 699 N N . ALA A 1 88 ? -6.541 -7.613 8.648 1.00 90.25 88 ALA A N 1
ATOM 700 C CA . ALA A 1 88 ? -6.964 -9.000 8.466 1.00 90.25 88 ALA A CA 1
ATOM 701 C C . ALA A 1 88 ? -6.453 -9.605 7.145 1.00 90.25 88 ALA A C 1
ATOM 703 O O . ALA A 1 88 ? -5.980 -10.738 7.146 1.00 90.25 88 ALA A O 1
ATOM 704 N N . MET A 1 89 ? -6.484 -8.848 6.042 1.00 89.69 89 MET A N 1
ATOM 705 C CA . MET A 1 89 ? -6.001 -9.308 4.732 1.00 89.69 89 MET A CA 1
ATOM 706 C C . MET A 1 89 ? -4.485 -9.525 4.695 1.00 89.69 89 MET A C 1
ATOM 708 O O . MET A 1 89 ? -4.011 -10.448 4.039 1.00 89.69 89 MET A O 1
ATOM 712 N N . VAL A 1 90 ? -3.712 -8.668 5.368 1.00 89.69 90 VAL A N 1
ATOM 713 C CA . VAL A 1 90 ? -2.241 -8.743 5.345 1.00 89.69 90 VAL A CA 1
ATOM 714 C C . VAL A 1 90 ? -1.664 -9.591 6.475 1.00 89.69 90 VAL A C 1
ATOM 716 O O . VAL A 1 90 ? -0.465 -9.860 6.462 1.00 89.69 90 VAL A O 1
ATOM 719 N N . GLY A 1 91 ? -2.493 -10.031 7.425 1.00 88.19 91 GLY A N 1
ATOM 720 C CA . GLY A 1 91 ? -2.077 -10.821 8.584 1.00 88.19 91 GLY A CA 1
ATOM 721 C C . GLY A 1 91 ? -1.401 -10.006 9.692 1.00 88.19 91 GLY A C 1
ATOM 722 O O . GLY A 1 91 ? -0.729 -10.593 10.532 1.00 88.19 91 GLY A O 1
ATOM 723 N N . GLU A 1 92 ? -1.574 -8.680 9.709 1.00 88.06 92 GLU A N 1
ATOM 724 C CA . GLU A 1 92 ? -1.037 -7.803 10.756 1.00 88.06 92 GLU A CA 1
ATOM 725 C C . GLU A 1 92 ? -2.144 -7.418 11.743 1.00 88.06 92 GLU A C 1
ATOM 727 O O . GLU A 1 92 ? -3.092 -6.704 11.401 1.00 88.06 92 GLU A O 1
ATOM 732 N N . ARG A 1 93 ? -2.026 -7.893 12.986 1.00 84.50 93 ARG A N 1
ATOM 733 C CA . ARG A 1 93 ? -3.014 -7.639 14.048 1.00 84.50 93 ARG A CA 1
ATOM 734 C C . ARG A 1 93 ? -2.715 -6.350 14.813 1.00 84.50 93 ARG A C 1
ATOM 736 O O . ARG A 1 93 ? -3.631 -5.743 15.372 1.00 84.50 93 ARG A O 1
ATOM 743 N N . ARG A 1 94 ? -1.454 -5.912 14.847 1.00 89.12 94 ARG A N 1
ATOM 744 C CA . ARG A 1 94 ? -1.012 -4.725 15.582 1.00 89.12 94 ARG A CA 1
ATOM 745 C C . ARG A 1 94 ? -1.253 -3.472 14.748 1.00 89.12 94 ARG A C 1
ATOM 747 O O . ARG A 1 94 ? -0.486 -3.109 13.860 1.00 89.12 94 ARG A O 1
ATOM 754 N N . MET A 1 95 ? -2.312 -2.742 15.095 1.00 86.75 95 MET A N 1
ATOM 755 C CA . MET A 1 95 ? -2.724 -1.528 14.373 1.00 86.75 95 MET A CA 1
ATOM 756 C C . MET A 1 95 ? -1.642 -0.435 14.333 1.00 86.75 95 MET A C 1
ATOM 758 O O . MET A 1 95 ? -1.589 0.333 13.373 1.00 86.75 95 MET A O 1
ATOM 762 N N . GLY A 1 96 ? -0.783 -0.347 15.354 1.00 87.88 96 GLY A N 1
ATOM 763 C CA . GLY A 1 96 ? 0.336 0.603 15.380 1.00 87.88 96 GLY A CA 1
ATOM 764 C C . GLY A 1 96 ? 1.386 0.310 14.304 1.00 87.88 96 GLY A C 1
ATOM 765 O O . GLY A 1 96 ? 1.771 1.205 13.551 1.00 87.88 96 GLY A O 1
ATOM 766 N N . GLU A 1 97 ? 1.784 -0.955 14.176 1.00 89.81 97 GLU A N 1
ATOM 767 C CA . GLU A 1 97 ? 2.755 -1.414 13.175 1.00 89.81 97 GLU A CA 1
ATOM 768 C C . GLU A 1 97 ? 2.175 -1.292 11.759 1.00 89.81 97 GLU A C 1
ATOM 770 O O . GLU A 1 97 ? 2.821 -0.746 10.859 1.00 89.81 97 GLU A O 1
ATOM 775 N N . LEU A 1 98 ? 0.899 -1.655 11.588 1.00 91.38 98 LEU A N 1
ATOM 776 C CA . LEU A 1 98 ? 0.184 -1.495 10.323 1.00 91.38 98 LEU A CA 1
ATOM 777 C C . LEU A 1 98 ? 0.154 -0.033 9.848 1.00 91.38 98 LEU A C 1
ATOM 779 O O . LEU A 1 98 ? 0.376 0.240 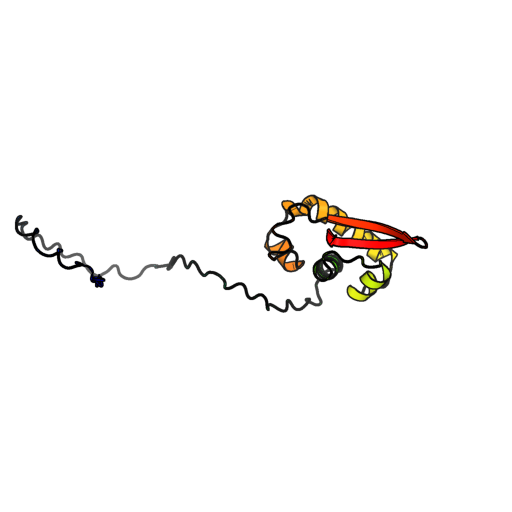8.668 1.00 91.38 98 LEU A O 1
ATOM 783 N N . ARG A 1 99 ? -0.067 0.927 10.757 1.00 90.62 99 ARG A N 1
ATOM 784 C CA . ARG A 1 99 ? -0.022 2.366 10.434 1.00 90.62 99 ARG A CA 1
ATOM 785 C C . ARG A 1 99 ? 1.366 2.811 9.975 1.00 90.62 99 ARG A C 1
ATOM 787 O O . ARG A 1 99 ? 1.462 3.554 9.001 1.00 90.62 99 ARG A O 1
ATOM 794 N N . SER A 1 100 ? 2.426 2.348 10.635 1.00 92.38 100 SER A N 1
ATOM 795 C CA . SER A 1 100 ? 3.809 2.642 10.232 1.00 92.38 100 SER A CA 1
ATOM 796 C C . SER A 1 100 ? 4.122 2.084 8.838 1.00 92.38 100 SER A C 1
ATOM 798 O O . SER A 1 100 ? 4.667 2.775 7.971 1.00 92.38 100 SER A O 1
ATOM 800 N N . HIS A 1 101 ? 3.694 0.849 8.563 1.00 93.06 101 HIS A N 1
ATOM 801 C CA . HIS A 1 101 ? 3.816 0.259 7.233 1.00 93.06 101 HIS A CA 1
ATOM 802 C C . HIS A 1 101 ? 3.033 1.039 6.178 1.00 93.06 101 HIS A C 1
ATOM 804 O O . HIS A 1 101 ? 3.581 1.317 5.111 1.00 93.06 101 HIS A O 1
ATOM 810 N N . LEU A 1 102 ? 1.807 1.465 6.482 1.00 91.69 102 LEU A N 1
ATOM 811 C CA . LEU A 1 102 ? 0.999 2.286 5.581 1.00 91.69 102 LEU A CA 1
ATOM 812 C C . LEU A 1 102 ? 1.643 3.630 5.255 1.00 91.69 102 LEU A C 1
ATOM 814 O O . LEU A 1 102 ? 1.685 3.994 4.085 1.00 91.69 102 LEU A O 1
ATOM 818 N N . GLN A 1 103 ? 2.211 4.331 6.238 1.00 91.69 103 GLN A N 1
ATOM 819 C CA . GLN A 1 103 ? 2.947 5.576 5.985 1.00 91.69 103 GLN A CA 1
ATOM 820 C C . GLN A 1 103 ? 4.110 5.361 5.010 1.00 91.69 103 GLN A C 1
ATOM 822 O O . GLN A 1 103 ? 4.390 6.197 4.150 1.00 91.69 103 GLN A O 1
ATOM 827 N N . HIS A 1 104 ? 4.799 4.224 5.107 1.00 91.88 104 HIS A N 1
ATOM 828 C CA . HIS A 1 104 ? 5.851 3.887 4.156 1.00 91.88 104 HIS A CA 1
ATOM 829 C C . HIS A 1 104 ? 5.322 3.571 2.762 1.00 91.88 104 HIS A C 1
ATOM 831 O O . HIS A 1 104 ? 5.918 4.005 1.778 1.00 91.88 104 HIS A O 1
ATOM 837 N N . VAL A 1 105 ? 4.228 2.822 2.671 1.00 92.31 105 VAL A N 1
ATOM 838 C CA . VAL A 1 105 ? 3.580 2.485 1.400 1.00 92.31 105 VAL A CA 1
ATOM 839 C C . VAL A 1 105 ? 3.054 3.766 0.727 1.00 92.31 105 VAL A C 1
ATOM 841 O O . VAL A 1 105 ? 3.278 3.963 -0.464 1.00 92.31 105 VAL A O 1
ATOM 844 N N . GLU A 1 106 ? 2.503 4.714 1.487 1.00 91.31 106 GLU A N 1
ATOM 845 C CA . GLU A 1 106 ? 2.115 6.046 1.001 1.00 91.31 106 GLU A CA 1
ATOM 846 C C . GLU A 1 106 ? 3.322 6.842 0.469 1.00 91.31 106 GLU A C 1
ATOM 848 O O . GLU A 1 106 ? 3.293 7.389 -0.633 1.00 91.31 106 GLU A O 1
ATOM 853 N N . LYS A 1 107 ? 4.445 6.868 1.199 1.00 90.69 107 LYS A N 1
ATOM 854 C CA . LYS A 1 107 ? 5.689 7.490 0.702 1.00 90.69 107 LYS A CA 1
ATOM 855 C C . LYS A 1 107 ? 6.174 6.829 -0.594 1.00 90.69 107 LYS A C 1
ATOM 857 O O . LYS A 1 107 ? 6.629 7.516 -1.510 1.00 90.69 107 LYS A O 1
ATOM 862 N N . GLN A 1 108 ? 6.063 5.504 -0.693 1.00 90.50 108 GLN A N 1
ATOM 863 C CA . GLN A 1 108 ? 6.412 4.762 -1.905 1.00 90.50 108 GLN A CA 1
ATOM 864 C C . GLN A 1 108 ? 5.492 5.119 -3.072 1.00 90.50 108 GLN A C 1
ATOM 866 O O . GLN A 1 108 ? 5.989 5.261 -4.189 1.00 90.50 108 GLN A O 1
ATOM 871 N N . SER A 1 109 ? 4.195 5.340 -2.828 1.00 89.19 109 SER A N 1
ATOM 872 C CA . SER A 1 109 ? 3.248 5.688 -3.889 1.00 89.19 109 SER A CA 1
ATOM 873 C C . SER A 1 109 ? 3.624 6.999 -4.584 1.00 89.19 109 SER A C 1
ATOM 875 O O . SER A 1 109 ? 3.509 7.121 -5.798 1.00 89.19 109 SER A O 1
ATOM 877 N N . ARG A 1 110 ? 4.178 7.967 -3.842 1.00 87.69 110 ARG A N 1
ATOM 878 C CA . ARG A 1 110 ? 4.650 9.250 -4.400 1.00 87.69 110 ARG A CA 1
ATOM 879 C C . ARG A 1 110 ? 5.813 9.095 -5.386 1.00 87.69 110 ARG A C 1
ATOM 881 O O . ARG A 1 110 ? 5.996 9.944 -6.251 1.00 87.69 110 ARG A O 1
ATOM 888 N N . THR A 1 111 ? 6.592 8.019 -5.268 1.00 88.31 111 THR A N 1
ATOM 889 C CA . THR A 1 111 ? 7.775 7.745 -6.105 1.00 88.31 111 THR A CA 1
ATOM 890 C C . THR A 1 111 ? 7.583 6.550 -7.041 1.00 88.31 111 THR A C 1
ATOM 892 O O . THR A 1 111 ? 8.557 6.055 -7.608 1.00 88.31 111 THR A O 1
ATOM 895 N N . LEU A 1 112 ? 6.337 6.104 -7.249 1.00 86.88 112 LEU A N 1
ATOM 896 C CA . LEU A 1 112 ? 5.985 4.950 -8.088 1.00 86.88 112 LEU A CA 1
ATOM 897 C C . LEU A 1 112 ? 6.524 5.034 -9.519 1.00 86.88 112 LEU A C 1
ATOM 899 O O . LEU A 1 112 ? 6.929 4.017 -10.082 1.00 86.88 112 LEU A O 1
ATOM 903 N N . ARG A 1 113 ? 6.570 6.241 -10.097 1.00 84.00 113 ARG A N 1
ATOM 904 C CA . ARG A 1 113 ? 7.070 6.461 -11.464 1.00 84.00 113 ARG A CA 1
ATOM 905 C C . ARG A 1 113 ? 8.538 6.046 -11.635 1.00 84.00 113 ARG A C 1
ATOM 907 O O . ARG A 1 113 ? 8.919 5.629 -12.716 1.00 84.00 113 ARG A O 1
ATOM 914 N N . ASN A 1 114 ? 9.328 6.115 -10.559 1.00 87.19 114 ASN A N 1
ATOM 915 C CA . ASN A 1 114 ? 10.758 5.799 -10.560 1.00 87.19 114 ASN A CA 1
ATOM 916 C C . ASN A 1 114 ? 11.036 4.318 -10.233 1.00 87.19 114 ASN A C 1
ATOM 918 O O . ASN A 1 114 ? 12.191 3.931 -10.082 1.00 87.19 114 ASN A O 1
ATOM 922 N N . LYS A 1 115 ? 10.002 3.495 -10.013 1.00 89.12 115 LYS A N 1
ATOM 923 C CA . LYS A 1 115 ? 10.164 2.078 -9.657 1.00 89.12 115 LYS A CA 1
ATOM 924 C C . LYS A 1 115 ? 10.221 1.208 -10.909 1.00 89.12 115 LYS A C 1
ATOM 926 O O . LYS A 1 115 ? 9.497 1.467 -11.871 1.00 89.12 115 LYS A O 1
ATOM 931 N N . SER A 1 116 ? 11.054 0.167 -10.863 1.00 88.75 116 SER A N 1
ATOM 932 C CA . SER A 1 116 ? 11.196 -0.807 -11.947 1.00 88.7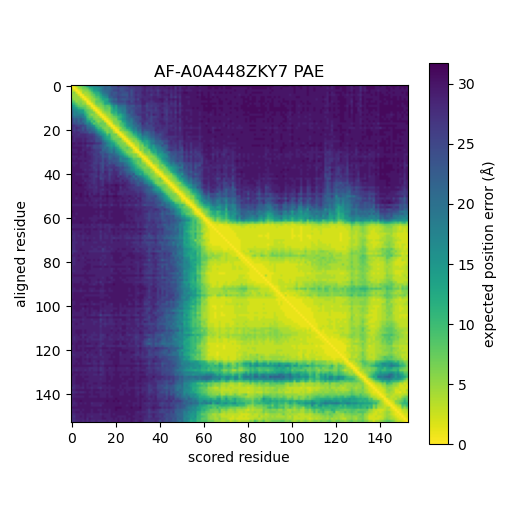5 116 SER A CA 1
ATOM 933 C C . SER A 1 116 ? 9.887 -1.556 -12.215 1.00 88.75 116 SER A C 1
ATOM 935 O O . SER A 1 116 ? 9.015 -1.647 -11.344 1.00 88.75 116 SER A O 1
ATOM 937 N N . ALA A 1 117 ? 9.749 -2.105 -13.424 1.00 86.69 117 ALA A N 1
ATOM 938 C CA . ALA A 1 117 ? 8.603 -2.937 -13.790 1.00 86.69 117 ALA A CA 1
ATOM 939 C C . ALA A 1 117 ? 8.476 -4.159 -12.864 1.00 86.69 117 ALA A C 1
ATOM 941 O O . ALA A 1 117 ? 7.401 -4.396 -12.325 1.00 86.69 117 ALA A O 1
ATOM 942 N N . GLU A 1 118 ? 9.589 -4.832 -12.564 1.00 88.44 118 GLU A N 1
ATOM 943 C CA . GLU A 1 118 ? 9.649 -5.955 -11.617 1.00 88.44 118 GLU A CA 1
ATOM 944 C C . GLU A 1 118 ? 9.131 -5.569 -10.216 1.00 88.44 118 GLU A C 1
ATOM 946 O O . GLU A 1 118 ? 8.345 -6.285 -9.594 1.00 88.44 118 GLU A O 1
ATOM 951 N N . TRP A 1 119 ? 9.504 -4.383 -9.714 1.00 90.31 119 TRP A N 1
ATOM 952 C CA . TRP A 1 119 ? 9.025 -3.898 -8.416 1.00 90.31 119 TRP A CA 1
ATOM 953 C C . TRP A 1 119 ? 7.499 -3.737 -8.393 1.00 90.31 119 TRP A C 1
ATOM 955 O O . TRP A 1 119 ? 6.871 -4.011 -7.360 1.00 90.31 119 TRP A O 1
ATOM 965 N N . LYS A 1 120 ? 6.923 -3.269 -9.511 1.00 88.56 120 LYS A N 1
ATOM 966 C CA . LYS A 1 120 ? 5.477 -3.079 -9.702 1.00 88.56 120 LYS A CA 1
ATOM 967 C C . LYS A 1 120 ? 4.765 -4.421 -9.854 1.00 88.56 120 LYS A C 1
ATOM 969 O O . LYS A 1 120 ? 3.717 -4.612 -9.243 1.00 88.56 120 LYS A O 1
ATOM 974 N N . GLU A 1 121 ? 5.358 -5.354 -10.592 1.00 88.25 121 GLU A N 1
ATOM 975 C CA . GLU A 1 121 ? 4.847 -6.709 -10.810 1.00 88.25 121 GLU A CA 1
ATOM 976 C C . GLU A 1 121 ? 4.678 -7.458 -9.494 1.00 88.25 121 GLU A C 1
ATOM 978 O O . GLU A 1 121 ? 3.567 -7.866 -9.158 1.00 88.25 121 GLU A O 1
ATOM 983 N N . ARG A 1 122 ? 5.725 -7.485 -8.659 1.00 87.62 122 ARG A N 1
ATOM 984 C CA . ARG A 1 122 ? 5.670 -8.110 -7.328 1.00 87.62 122 ARG A CA 1
ATOM 985 C C . ARG A 1 122 ? 4.550 -7.569 -6.439 1.00 87.62 122 ARG A C 1
ATOM 987 O O . ARG A 1 122 ? 4.139 -8.237 -5.495 1.00 87.62 122 ARG A O 1
ATOM 994 N N . ARG A 1 123 ? 4.073 -6.353 -6.703 1.00 89.75 123 ARG A N 1
ATOM 995 C CA . ARG A 1 123 ? 3.040 -5.643 -5.934 1.00 89.75 123 ARG A CA 1
ATOM 996 C C . ARG A 1 123 ? 1.657 -5.677 -6.589 1.00 89.75 123 ARG A C 1
ATOM 998 O O . ARG A 1 123 ? 0.724 -5.086 -6.052 1.00 89.75 123 ARG A O 1
ATOM 1005 N N . GLY A 1 124 ? 1.515 -6.368 -7.719 1.00 87.12 124 GLY A N 1
ATOM 1006 C CA . GLY A 1 124 ? 0.262 -6.439 -8.469 1.00 87.12 124 GLY A CA 1
ATOM 1007 C C . GLY A 1 124 ? -0.129 -5.110 -9.120 1.00 87.12 124 GLY A C 1
ATOM 1008 O O . GLY A 1 124 ? -1.303 -4.873 -9.362 1.00 87.12 124 GLY A O 1
ATOM 1009 N N . LEU A 1 125 ? 0.838 -4.222 -9.370 1.00 85.25 125 LEU A N 1
ATOM 1010 C CA . LEU A 1 125 ? 0.630 -2.923 -10.026 1.00 85.25 125 LEU A CA 1
ATOM 1011 C C . LEU A 1 125 ? 0.900 -2.989 -11.537 1.00 85.25 125 LEU A C 1
ATOM 1013 O O . LEU A 1 125 ? 1.208 -1.978 -12.166 1.00 85.25 125 LEU A O 1
ATOM 1017 N N . THR A 1 126 ? 0.862 -4.190 -12.106 1.00 80.06 126 THR A N 1
ATOM 1018 C CA . THR A 1 126 ? 1.010 -4.435 -13.541 1.00 80.06 126 THR A CA 1
ATOM 1019 C C . THR A 1 126 ? -0.354 -4.753 -14.141 1.00 80.06 126 THR A C 1
ATOM 1021 O O . THR A 1 126 ? -1.216 -5.331 -13.481 1.00 80.06 126 THR A O 1
ATOM 1024 N N . GLY A 1 127 ? -0.574 -4.320 -15.381 1.00 73.00 127 GLY A N 1
ATOM 1025 C CA . GLY A 1 127 ? -1.825 -4.523 -16.106 1.00 73.00 127 GLY A CA 1
ATOM 1026 C C . GLY A 1 127 ? -2.451 -3.223 -16.605 1.00 73.00 127 GLY A C 1
ATOM 1027 O O . GLY A 1 127 ? -2.171 -2.130 -16.112 1.00 73.00 127 GLY A O 1
ATOM 1028 N N . THR A 1 128 ? -3.356 -3.362 -17.572 1.00 62.34 128 THR A N 1
ATOM 1029 C CA . THR A 1 128 ? -4.021 -2.259 -18.291 1.00 62.34 128 THR A CA 1
ATOM 1030 C C . THR A 1 128 ? -4.760 -1.267 -17.387 1.00 62.34 128 THR A C 1
ATOM 1032 O O . THR A 1 128 ? -4.940 -0.114 -17.776 1.00 62.34 128 THR A O 1
ATOM 1035 N N . LYS A 1 129 ? -5.147 -1.687 -16.172 1.00 69.56 129 LYS A N 1
ATOM 1036 C CA . LYS A 1 129 ? -5.751 -0.830 -15.133 1.00 69.56 129 LYS A CA 1
ATOM 1037 C C . LYS A 1 129 ? -4.792 0.258 -14.637 1.00 69.56 129 LYS A C 1
ATOM 1039 O O . LYS A 1 129 ? -5.227 1.346 -14.301 1.00 69.56 129 LYS A O 1
ATOM 1044 N N . PHE A 1 130 ? -3.493 -0.032 -14.618 1.00 70.81 130 PHE A N 1
ATOM 1045 C CA . PHE A 1 130 ? -2.455 0.806 -14.015 1.00 70.81 130 PHE A CA 1
ATOM 1046 C C . PHE A 1 130 ? -1.590 1.540 -15.052 1.00 70.81 130 PHE A C 1
ATOM 1048 O O . PHE A 1 130 ? -0.880 2.480 -14.706 1.00 70.81 130 PHE A O 1
ATOM 1055 N N . GLU A 1 131 ? -1.644 1.129 -16.323 1.00 63.88 131 GLU A N 1
ATOM 1056 C CA . GLU A 1 131 ? -0.905 1.764 -17.425 1.00 63.88 131 GLU A CA 1
ATOM 1057 C C . GLU A 1 131 ? -1.497 3.112 -17.850 1.00 63.88 131 GLU A C 1
ATOM 1059 O O . GLU A 1 131 ? -0.757 4.013 -18.242 1.00 63.88 131 GLU A O 1
ATOM 1064 N N . ARG A 1 132 ? -2.825 3.267 -17.760 1.00 59.44 132 ARG A N 1
ATOM 1065 C CA . ARG A 1 132 ? -3.513 4.520 -18.119 1.00 59.44 132 ARG A CA 1
ATOM 1066 C C . ARG A 1 132 ? -3.419 5.567 -17.009 1.00 59.44 132 ARG A C 1
ATOM 1068 O O . ARG A 1 132 ? -3.350 6.765 -17.285 1.00 59.44 132 ARG A O 1
ATOM 1075 N N . ASP A 1 133 ? -3.338 5.111 -15.763 1.00 56.56 133 ASP A N 1
ATOM 1076 C CA . ASP A 1 133 ? -3.343 5.970 -14.587 1.00 56.56 133 ASP A CA 1
ATOM 1077 C C . ASP A 1 133 ? -1.914 6.314 -14.165 1.00 56.56 133 ASP A C 1
ATOM 1079 O O . ASP A 1 133 ? -1.323 5.759 -13.241 1.00 56.56 133 ASP A O 1
ATOM 1083 N N . SER A 1 134 ? -1.360 7.338 -14.813 1.00 58.34 134 SER A N 1
ATOM 1084 C CA . SER A 1 134 ? -0.068 7.962 -14.471 1.00 58.34 134 SER A CA 1
ATOM 1085 C C . SER A 1 134 ? 0.012 8.541 -13.040 1.00 58.34 134 SER A C 1
ATOM 1087 O O . SER A 1 134 ? 1.009 9.167 -12.668 1.00 58.34 134 SER A O 1
ATOM 1089 N N . LYS A 1 135 ? -1.020 8.350 -12.207 1.00 70.25 135 LYS A N 1
ATOM 1090 C CA . LYS A 1 135 ? -1.150 8.920 -10.863 1.00 70.25 135 LYS A CA 1
ATOM 1091 C C . LYS A 1 135 ? -1.661 7.913 -9.832 1.00 70.25 135 LYS A C 1
ATOM 1093 O O . LYS A 1 135 ? -2.434 8.313 -8.966 1.00 70.25 135 LYS A O 1
ATOM 1098 N N . ILE A 1 136 ? -1.164 6.674 -9.862 1.00 80.31 136 ILE A N 1
ATOM 1099 C CA . ILE A 1 136 ? -1.443 5.717 -8.784 1.00 80.31 136 ILE A CA 1
ATOM 1100 C C . ILE A 1 136 ? -1.054 6.330 -7.431 1.00 80.31 136 ILE A C 1
ATOM 1102 O O . ILE A 1 136 ? 0.113 6.668 -7.194 1.00 80.31 136 ILE A O 1
ATOM 1106 N N . ARG A 1 137 ? -2.027 6.503 -6.539 1.00 85.38 137 ARG A N 1
ATOM 1107 C CA . ARG A 1 137 ? -1.860 7.142 -5.228 1.00 85.38 137 ARG A CA 1
ATOM 1108 C C . ARG A 1 137 ? -2.684 6.420 -4.182 1.00 85.38 137 ARG A C 1
ATOM 1110 O O . ARG A 1 137 ? -3.809 6.004 -4.423 1.00 85.38 137 ARG A O 1
ATOM 1117 N N . ILE A 1 138 ? -2.140 6.346 -2.976 1.00 86.56 138 ILE A N 1
ATOM 1118 C CA . ILE A 1 138 ? -2.898 5.872 -1.823 1.00 86.56 138 ILE A CA 1
ATOM 1119 C C . ILE A 1 138 ? -3.583 7.076 -1.191 1.00 86.56 138 ILE A C 1
ATOM 1121 O O . ILE A 1 138 ? -2.920 8.028 -0.782 1.00 86.56 138 ILE A O 1
ATOM 1125 N N . GLN A 1 139 ? -4.909 7.039 -1.126 1.00 85.94 139 GLN A N 1
ATOM 1126 C CA . GLN A 1 139 ? -5.698 7.999 -0.370 1.00 85.94 139 GLN A CA 1
ATOM 1127 C C . GLN A 1 139 ? -6.052 7.393 0.980 1.00 85.94 139 GLN A C 1
ATOM 1129 O O . GLN A 1 139 ? -6.680 6.339 1.052 1.00 85.94 139 GLN A O 1
ATOM 1134 N N . ILE A 1 140 ? -5.655 8.077 2.049 1.00 86.12 140 ILE A N 1
ATOM 1135 C CA . ILE A 1 140 ? -6.053 7.748 3.415 1.00 86.12 140 ILE A CA 1
ATOM 1136 C C . ILE A 1 140 ? -7.046 8.821 3.848 1.00 86.12 140 ILE A C 1
ATOM 1138 O O . ILE A 1 140 ? -6.707 10.004 3.892 1.00 86.12 140 ILE A O 1
ATOM 1142 N N . ARG A 1 141 ? -8.279 8.419 4.146 1.00 85.75 141 ARG A N 1
ATOM 1143 C CA . ARG A 1 141 ? -9.344 9.312 4.609 1.00 85.75 141 ARG A CA 1
ATOM 1144 C C . ARG A 1 141 ? -9.799 8.901 6.002 1.00 85.75 141 ARG A C 1
ATOM 1146 O O . ARG A 1 141 ? -9.731 7.735 6.384 1.00 85.75 141 ARG A O 1
ATOM 1153 N N . ARG A 1 142 ? -10.264 9.877 6.780 1.00 84.12 142 ARG A N 1
ATOM 1154 C CA . ARG A 1 142 ? -10.993 9.626 8.028 1.00 84.12 142 ARG A CA 1
ATOM 1155 C C . ARG A 1 142 ? -12.483 9.637 7.701 1.00 84.12 142 ARG A C 1
ATOM 1157 O O . ARG A 1 142 ? -13.019 10.670 7.315 1.00 84.12 142 ARG A O 1
ATOM 1164 N N . GLY A 1 143 ? -13.118 8.478 7.801 1.00 76.00 143 GLY A N 1
ATOM 1165 C CA . GLY A 1 143 ? -14.549 8.286 7.608 1.00 76.00 143 GLY A CA 1
ATOM 1166 C C . GLY A 1 143 ? -15.368 8.555 8.873 1.00 76.00 143 GLY A C 1
ATOM 1167 O O . GLY A 1 143 ? -14.872 9.055 9.889 1.00 76.00 143 GLY A O 1
ATOM 1168 N N . LYS A 1 144 ? -16.655 8.188 8.816 1.00 73.00 144 LYS A N 1
ATOM 1169 C CA . LYS A 1 144 ? -17.588 8.291 9.951 1.00 73.00 144 LYS A CA 1
ATOM 1170 C C . LYS A 1 144 ? -17.043 7.512 11.160 1.00 73.00 144 LYS A C 1
ATOM 1172 O O . LYS A 1 144 ? -16.420 6.465 11.000 1.00 73.00 144 LYS A O 1
ATOM 1177 N N . LYS A 1 145 ? -17.277 8.028 12.374 1.00 76.69 145 LYS A N 1
ATOM 1178 C CA . LYS A 1 145 ? -16.789 7.446 13.645 1.00 76.69 145 LYS A CA 1
ATOM 1179 C C . LYS A 1 145 ? -15.253 7.343 13.760 1.00 76.69 145 LYS A C 1
ATOM 1181 O O . LYS A 1 145 ? -14.750 6.458 14.443 1.00 76.69 145 LYS A O 1
ATOM 1186 N N . ASN A 1 146 ? -14.503 8.239 13.107 1.00 74.88 146 ASN A N 1
ATOM 1187 C CA . ASN A 1 146 ? -13.031 8.291 13.156 1.00 74.88 146 ASN A CA 1
ATOM 1188 C C . ASN A 1 146 ? -12.333 7.019 12.620 1.00 74.88 146 ASN A C 1
ATOM 1190 O O . ASN A 1 146 ? -11.191 6.718 12.974 1.00 74.88 146 ASN A O 1
ATOM 1194 N N . MET A 1 147 ? -13.014 6.258 11.757 1.00 79.12 147 MET A N 1
ATOM 1195 C CA . MET A 1 147 ? -12.427 5.103 11.080 1.00 79.12 147 MET A CA 1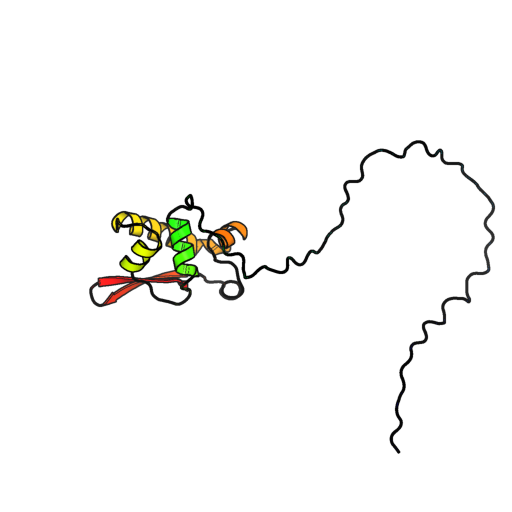
ATOM 1196 C C . MET A 1 147 ? -11.529 5.552 9.926 1.00 79.12 147 MET A C 1
ATOM 1198 O O . MET A 1 147 ? -11.882 6.457 9.179 1.00 79.12 147 MET A O 1
ATOM 1202 N N . LEU A 1 148 ? -10.373 4.912 9.756 1.00 84.06 148 LEU A N 1
ATOM 1203 C CA . LEU A 1 148 ? -9.490 5.168 8.617 1.00 84.06 148 LEU A CA 1
ATOM 1204 C C . LEU A 1 148 ? -9.907 4.288 7.435 1.00 84.06 148 LEU A C 1
ATOM 1206 O O . LEU A 1 148 ? -9.883 3.059 7.562 1.00 84.06 148 LEU A O 1
ATOM 1210 N N . SER A 1 149 ? -10.271 4.918 6.317 1.00 84.44 149 SER A N 1
ATOM 1211 C CA . SER A 1 149 ? -10.464 4.259 5.025 1.00 84.44 149 SER A CA 1
ATOM 1212 C C . SER A 1 149 ? -9.258 4.504 4.123 1.00 84.44 149 SER A C 1
ATOM 1214 O O . SER A 1 149 ? -8.646 5.576 4.130 1.00 84.44 149 SER A O 1
ATOM 1216 N N . ILE A 1 150 ? -8.867 3.464 3.397 1.00 88.81 150 ILE A N 1
ATOM 1217 C CA . ILE A 1 150 ? -7.688 3.441 2.538 1.00 88.81 150 ILE A CA 1
ATOM 1218 C C . ILE A 1 150 ? -8.157 3.029 1.152 1.00 88.81 150 ILE A C 1
ATOM 1220 O O . ILE A 1 150 ? -8.845 2.021 1.008 1.00 88.81 150 ILE A O 1
ATOM 1224 N N . LYS A 1 151 ? -7.780 3.805 0.141 1.00 89.06 151 LYS A N 1
ATOM 1225 C CA . LYS A 1 151 ? -8.141 3.558 -1.253 1.00 89.06 151 LYS A CA 1
ATOM 1226 C C . LYS A 1 151 ? -6.922 3.690 -2.145 1.00 89.06 151 LYS A C 1
ATOM 1228 O O . LYS A 1 151 ? -6.122 4.611 -1.969 1.00 89.06 151 LYS A O 1
ATOM 1233 N N . LEU A 1 152 ? -6.807 2.788 -3.113 1.00 87.25 152 LEU A N 1
ATOM 1234 C CA . LEU A 1 152 ? -5.884 2.944 -4.228 1.00 87.25 152 LEU A CA 1
ATOM 1235 C C . LEU A 1 152 ? -6.612 3.677 -5.361 1.00 87.25 152 LEU A C 1
ATOM 1237 O O . LEU A 1 152 ? -7.660 3.220 -5.823 1.00 87.25 152 LEU A O 1
ATOM 1241 N N . CYS A 1 153 ? -6.082 4.841 -5.724 1.00 81.31 153 CYS A N 1
ATOM 1242 C CA . CYS A 1 153 ? -6.548 5.720 -6.794 1.00 81.31 153 CYS A CA 1
ATOM 1243 C C . CYS A 1 153 ? -5.537 5.767 -7.925 1.00 81.31 153 CYS A C 1
ATOM 1245 O O . CYS A 1 153 ? -4.357 5.470 -7.636 1.00 81.31 153 CYS A O 1
#

Secondary structure (DSSP, 8-state):
--------------SSS--------------S----S---------------TT------TT--HHHHHHHHHHHTTT-EEEHHHHHHHHT---HHHHHHHHHHHHHHHHTGGGS-HHHHHTTT--SHHHHS-TT--EEEEE-GGGPEEEEE-

Sequence (153 aa):
MIASTFRLPIVVLMYFLSFQLGISSAFVAIPTALLYQTVPTYIEGKRKKEFDLNSKFIPDADDTIRVRIWRALSSKFGEEVSLKELGAMVGERRMGELRSHLQHVEKQSRTLRNKSAEWKERRGLTGTKFERDSKIRIQIRRGKKNMLSIKLC

Organism: NCBI:txid183589